Protein AF-A0A397JCD3-F1 (afdb_monomer_lite)

Organism: NCBI:txid1348612

pLDDT: mean 75.45, std 16.44, range [44.88, 98.25]

Sequence (68 aa):
MNISQLSYSKHCILVHNNREYFINYRPIKNCIKILLSNPEILQHFIFKYENKKHQGEKSYAEQNSRNW

Foldseek 3Di:
DPPVPFDWDWDFDDQDPNDTDIDTHGDVVVVVVVQCVPVVSVVVVPDPDDPPPDDPDPDPDDDPVDDD

Structure (mmCIF, N/CA/C/O backbone):
data_AF-A0A397JCD3-F1
#
_entry.id   AF-A0A397JCD3-F1
#
loop_
_atom_site.group_PDB
_atom_site.id
_atom_site.type_symbol
_atom_site.label_atom_id
_atom_site.label_alt_id
_atom_site.label_comp_id
_atom_site.label_asym_id
_atom_site.label_entity_id
_atom_site.label_seq_id
_atom_site.pdbx_PDB_ins_code
_atom_site.Cartn_x
_atom_site.Cartn_y
_atom_site.Cartn_z
_atom_site.occupancy
_atom_site.B_iso_or_equiv
_atom_site.auth_seq_id
_atom_site.auth_comp_id
_atom_site.auth_asym_id
_atom_site.auth_atom_id
_atom_site.pdbx_PDB_model_num
ATOM 1 N N . MET A 1 1 ? 1.837 1.559 14.951 1.00 68.75 1 MET A N 1
ATOM 2 C CA . MET A 1 1 ? 1.504 1.555 13.505 1.00 68.75 1 MET A CA 1
ATOM 3 C C . MET A 1 1 ? 2.339 0.475 12.832 1.00 68.75 1 MET A C 1
ATOM 5 O O . MET A 1 1 ? 3.555 0.516 12.971 1.00 68.75 1 MET A O 1
ATOM 9 N N . ASN A 1 2 ? 1.729 -0.519 12.182 1.00 66.06 2 ASN A N 1
ATOM 10 C CA . ASN A 1 2 ? 2.496 -1.619 11.594 1.00 66.06 2 ASN A CA 1
ATOM 11 C C . ASN A 1 2 ? 2.970 -1.260 10.174 1.00 66.06 2 ASN A C 1
ATOM 13 O O . ASN A 1 2 ? 2.271 -1.480 9.188 1.00 66.06 2 ASN A O 1
ATOM 17 N N . ILE A 1 3 ? 4.153 -0.652 10.083 1.00 65.69 3 ILE A N 1
ATOM 18 C CA . ILE A 1 3 ? 4.711 -0.122 8.828 1.00 65.69 3 ILE A CA 1
ATOM 19 C C . ILE A 1 3 ? 5.068 -1.250 7.843 1.00 65.69 3 ILE A C 1
ATOM 21 O O . ILE A 1 3 ? 5.044 -1.030 6.632 1.00 65.69 3 ILE A O 1
ATOM 25 N N . SER A 1 4 ? 5.338 -2.466 8.328 1.00 68.00 4 SER A N 1
ATOM 26 C CA . SER A 1 4 ? 5.696 -3.610 7.478 1.00 68.00 4 SER A CA 1
ATOM 27 C C . SER A 1 4 ? 4.520 -4.168 6.667 1.00 68.00 4 SER A C 1
ATOM 29 O O . SER A 1 4 ? 4.743 -4.863 5.681 1.00 68.00 4 SER A O 1
ATOM 31 N N . GLN A 1 5 ? 3.274 -3.813 7.002 1.00 66.12 5 GLN A N 1
ATOM 32 C CA . GLN A 1 5 ? 2.088 -4.164 6.206 1.00 66.12 5 GLN A CA 1
ATOM 33 C C . GLN A 1 5 ? 1.894 -3.267 4.972 1.00 66.12 5 GLN A C 1
ATOM 35 O O . GLN A 1 5 ? 0.973 -3.479 4.181 1.00 66.12 5 GLN A O 1
ATOM 40 N N . LEU A 1 6 ? 2.728 -2.242 4.796 1.00 69.06 6 LEU A N 1
ATOM 41 C CA . LEU A 1 6 ? 2.576 -1.280 3.715 1.00 69.06 6 LEU A CA 1
ATOM 42 C C . LEU A 1 6 ? 3.312 -1.746 2.451 1.00 69.06 6 LEU A C 1
ATOM 44 O O . LEU A 1 6 ? 4.493 -1.445 2.253 1.00 69.06 6 LEU A O 1
ATOM 48 N N . SER A 1 7 ? 2.591 -2.424 1.560 1.00 76.06 7 SER A N 1
ATOM 49 C CA . SER A 1 7 ? 3.088 -2.738 0.221 1.00 76.06 7 SER A CA 1
ATOM 50 C C . SER A 1 7 ? 3.189 -1.477 -0.645 1.00 76.06 7 SER A C 1
ATOM 52 O O . SER A 1 7 ? 2.321 -0.600 -0.625 1.00 76.06 7 SER A O 1
ATOM 54 N N . TYR A 1 8 ? 4.277 -1.375 -1.407 1.00 82.88 8 TYR A N 1
ATOM 55 C CA . TYR A 1 8 ? 4.415 -0.381 -2.467 1.00 82.88 8 TYR A CA 1
ATOM 56 C C . TYR A 1 8 ? 3.945 -0.979 -3.787 1.00 82.88 8 TYR A C 1
ATOM 58 O O . TYR A 1 8 ? 4.212 -2.139 -4.092 1.00 82.88 8 TYR A O 1
ATOM 66 N N . SER A 1 9 ? 3.252 -0.168 -4.573 1.00 86.06 9 SER A N 1
ATOM 67 C CA . SER A 1 9 ? 2.947 -0.463 -5.967 1.00 86.06 9 SER A CA 1
ATOM 68 C C . SER A 1 9 ? 4.019 0.174 -6.843 1.00 86.06 9 SER A C 1
ATOM 70 O O . SER A 1 9 ? 4.355 1.344 -6.660 1.00 86.06 9 SER A O 1
ATOM 72 N N . LYS A 1 10 ? 4.553 -0.600 -7.786 1.00 92.56 10 LYS A N 1
ATOM 73 C CA . LYS A 1 10 ? 5.499 -0.138 -8.803 1.00 92.56 10 LYS A CA 1
ATOM 74 C C . LYS A 1 10 ? 4.745 0.030 -10.117 1.00 92.56 10 LYS A C 1
ATOM 76 O O . LYS A 1 10 ? 4.045 -0.888 -10.536 1.00 92.56 10 LYS A O 1
ATOM 81 N N . HIS A 1 11 ? 4.887 1.179 -10.766 1.00 93.00 11 HIS A N 1
ATOM 82 C CA . HIS A 1 11 ? 4.232 1.457 -12.042 1.00 93.00 11 HIS A CA 1
ATOM 83 C C . HIS A 1 11 ? 5.201 2.124 -13.015 1.00 93.00 11 HIS A C 1
ATOM 85 O O . HIS A 1 11 ? 5.925 3.039 -12.626 1.00 93.00 11 HIS A O 1
ATOM 91 N N . CYS A 1 12 ? 5.252 1.639 -14.257 1.00 96.12 12 CYS A N 1
ATOM 92 C CA . CYS A 1 12 ? 6.064 2.245 -15.310 1.00 96.12 12 CYS A CA 1
ATOM 93 C C . CYS A 1 12 ? 5.385 3.532 -15.776 1.00 96.12 12 CYS A C 1
ATOM 95 O O . CYS A 1 12 ? 4.223 3.498 -16.166 1.00 96.12 12 CYS A O 1
ATOM 97 N N . ILE A 1 13 ? 6.100 4.652 -15.724 1.00 97.12 13 ILE A N 1
ATOM 98 C CA . ILE A 1 13 ? 5.578 5.970 -16.109 1.00 97.12 13 ILE A CA 1
ATOM 99 C C . ILE A 1 13 ? 6.066 6.414 -17.486 1.00 97.12 13 ILE A C 1
ATOM 101 O O . ILE A 1 13 ? 5.397 7.205 -18.141 1.00 97.12 13 ILE A O 1
ATOM 105 N N . LEU A 1 14 ? 7.231 5.929 -17.922 1.00 97.44 14 LEU A N 1
ATOM 106 C CA . LEU A 1 14 ? 7.841 6.327 -19.185 1.00 97.44 14 LEU A CA 1
ATOM 107 C C . LEU A 1 14 ? 8.813 5.250 -19.663 1.00 97.44 14 LEU A C 1
ATOM 109 O O . LEU A 1 14 ? 9.570 4.701 -18.865 1.00 97.44 14 LEU A O 1
ATOM 113 N N . VAL A 1 15 ? 8.843 5.015 -20.973 1.00 97.69 15 VAL A N 1
ATOM 114 C CA . VAL A 1 15 ? 9.919 4.278 -21.641 1.00 97.69 15 VAL A CA 1
ATOM 115 C C . VAL A 1 15 ? 10.627 5.234 -22.592 1.00 97.69 15 VAL A C 1
ATOM 117 O O . VAL A 1 15 ? 9.989 5.834 -23.453 1.00 97.69 15 VAL A O 1
ATOM 120 N N . HIS A 1 16 ? 11.936 5.401 -22.428 1.00 97.50 16 HIS A N 1
ATOM 121 C CA . HIS A 1 16 ? 12.748 6.298 -23.249 1.00 97.50 16 HIS A CA 1
ATOM 122 C C . HIS A 1 16 ? 14.150 5.714 -23.448 1.00 97.50 16 HIS A C 1
ATOM 124 O O . HIS A 1 16 ? 14.781 5.283 -22.485 1.00 97.50 16 HIS A O 1
ATOM 130 N N . ASN A 1 17 ? 14.654 5.703 -24.689 1.00 96.69 17 ASN A N 1
ATOM 131 C CA . ASN A 1 17 ? 15.944 5.100 -25.065 1.00 96.69 17 ASN A CA 1
ATOM 132 C C . ASN A 1 17 ? 16.126 3.669 -24.527 1.00 96.69 17 ASN A C 1
ATOM 134 O O . ASN A 1 17 ? 17.151 3.347 -23.925 1.00 96.69 17 ASN A O 1
ATOM 138 N N . ASN A 1 18 ? 15.105 2.824 -24.696 1.00 96.56 18 ASN A N 1
AT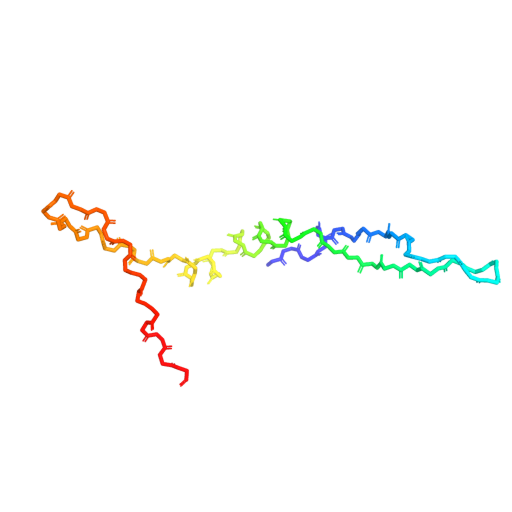OM 139 C CA . ASN A 1 18 ? 15.067 1.445 -24.193 1.00 96.56 18 ASN A CA 1
ATOM 140 C C . ASN A 1 18 ? 15.273 1.329 -22.669 1.00 96.56 18 ASN A C 1
ATOM 142 O O . ASN A 1 18 ? 15.673 0.277 -22.172 1.00 96.56 18 ASN A O 1
ATOM 146 N N . ARG A 1 19 ? 15.011 2.404 -21.914 1.00 97.94 19 ARG A N 1
ATOM 147 C CA . ARG A 1 19 ? 15.002 2.404 -20.450 1.00 97.94 19 ARG A CA 1
ATOM 148 C C . ARG A 1 19 ? 13.607 2.700 -19.936 1.00 97.94 19 ARG A C 1
ATOM 150 O O . ARG A 1 19 ? 12.951 3.632 -20.395 1.00 97.94 19 ARG A O 1
ATOM 157 N N . GLU A 1 20 ? 13.188 1.916 -18.955 1.00 98.25 20 GLU A N 1
ATOM 158 C CA . GLU A 1 20 ? 11.918 2.079 -18.260 1.00 98.25 20 GLU A CA 1
ATOM 159 C C . GLU A 1 20 ? 12.122 2.898 -16.984 1.00 98.25 20 GLU A C 1
ATOM 161 O O . GLU A 1 20 ? 13.023 2.636 -16.181 1.00 98.25 20 GLU A O 1
ATOM 166 N N . TYR A 1 21 ? 11.259 3.884 -16.789 1.00 97.38 21 TYR A N 1
ATOM 167 C CA . TYR A 1 21 ? 11.223 4.736 -15.614 1.00 97.38 21 TYR A CA 1
ATOM 168 C C . TYR A 1 21 ? 9.981 4.388 -14.812 1.00 97.38 21 TYR A C 1
ATOM 170 O O . TYR A 1 21 ? 8.877 4.299 -15.351 1.00 97.38 21 TYR A O 1
ATOM 178 N N . PHE A 1 22 ? 10.160 4.200 -13.509 1.00 96.56 22 PHE A N 1
ATOM 179 C CA . PHE A 1 22 ? 9.107 3.732 -12.622 1.00 96.56 22 PHE A CA 1
ATOM 180 C C . PHE A 1 22 ? 8.836 4.727 -11.505 1.00 96.56 22 PHE A C 1
ATOM 182 O O . PHE A 1 22 ? 9.760 5.329 -10.960 1.00 96.56 22 PHE A O 1
ATOM 189 N N . ILE A 1 23 ? 7.571 4.811 -11.105 1.00 94.75 23 ILE A N 1
ATOM 190 C CA . ILE A 1 23 ? 7.162 5.410 -9.841 1.00 94.75 23 ILE A CA 1
ATOM 191 C C . ILE A 1 23 ? 6.784 4.306 -8.854 1.00 94.75 23 ILE A C 1
ATOM 193 O O . ILE A 1 23 ? 6.070 3.357 -9.191 1.00 94.75 23 ILE A O 1
ATOM 197 N N . ASN A 1 24 ? 7.266 4.444 -7.622 1.00 91.00 24 ASN A N 1
ATOM 198 C CA . ASN A 1 24 ? 6.832 3.630 -6.495 1.00 91.00 24 ASN A CA 1
ATOM 199 C C . ASN A 1 24 ? 5.857 4.462 -5.664 1.00 91.00 24 ASN A C 1
ATOM 201 O O . ASN A 1 24 ? 6.228 5.519 -5.157 1.00 91.00 24 ASN A O 1
ATOM 205 N N . TYR A 1 25 ? 4.619 4.001 -5.518 1.00 88.00 25 TYR A N 1
ATOM 206 C CA . TYR A 1 25 ? 3.594 4.710 -4.752 1.00 88.00 25 TYR A CA 1
ATOM 207 C C . TYR A 1 25 ? 2.846 3.768 -3.812 1.00 88.00 25 TYR A C 1
ATOM 209 O O . TYR A 1 25 ? 2.957 2.544 -3.892 1.00 88.00 25 TYR A O 1
ATOM 217 N N . ARG A 1 26 ? 2.078 4.347 -2.886 1.00 85.00 26 ARG A N 1
ATOM 218 C CA . ARG A 1 26 ? 1.178 3.611 -1.992 1.00 85.00 26 ARG A CA 1
ATOM 219 C C . ARG A 1 26 ? -0.254 4.084 -2.215 1.00 85.00 26 ARG A C 1
ATOM 221 O O . ARG A 1 26 ? -0.471 5.296 -2.254 1.00 85.00 26 ARG A O 1
ATOM 228 N N . PRO A 1 27 ? -1.238 3.176 -2.331 1.00 83.31 27 PRO A N 1
ATOM 229 C CA . PRO A 1 27 ? -2.634 3.578 -2.407 1.00 83.31 27 PRO A CA 1
ATOM 230 C C . PRO A 1 27 ? -3.026 4.386 -1.167 1.00 83.31 27 PRO A C 1
ATOM 232 O O . PRO A 1 27 ? -2.949 3.882 -0.043 1.00 83.31 27 PRO A O 1
ATOM 235 N N . ILE A 1 28 ? -3.499 5.617 -1.375 1.00 84.50 28 ILE A N 1
ATOM 236 C CA . ILE A 1 28 ? -3.896 6.544 -0.300 1.00 84.50 28 ILE A CA 1
ATOM 237 C C . ILE A 1 28 ? -4.896 5.875 0.655 1.00 84.50 28 ILE A C 1
ATOM 239 O O . ILE A 1 28 ? -4.763 5.977 1.871 1.00 84.50 28 ILE A O 1
ATOM 243 N N . LYS A 1 29 ? -5.835 5.087 0.113 1.00 84.56 29 LYS A N 1
ATOM 244 C CA . LYS A 1 29 ? -6.818 4.314 0.887 1.00 84.56 29 LYS A CA 1
ATOM 245 C C . LYS A 1 29 ? -6.175 3.396 1.935 1.00 84.56 29 LYS A 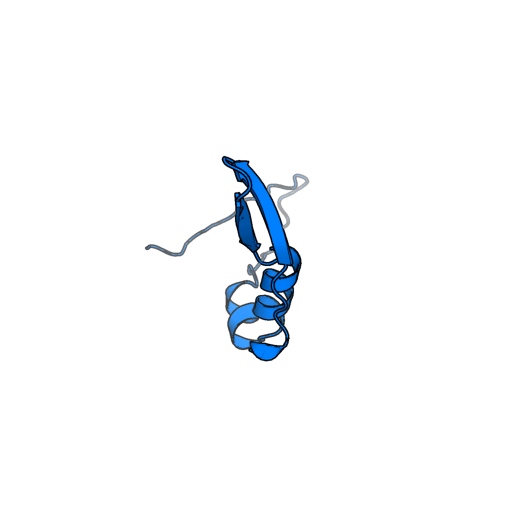C 1
ATOM 247 O O . LYS A 1 29 ? -6.679 3.306 3.051 1.00 84.56 29 LYS A O 1
ATOM 252 N N . ASN A 1 30 ? -5.078 2.718 1.597 1.00 82.62 30 ASN A N 1
ATOM 253 C CA . ASN A 1 30 ? -4.394 1.815 2.527 1.00 82.62 30 ASN A CA 1
ATOM 254 C C . ASN A 1 30 ? -3.625 2.601 3.591 1.00 82.62 30 ASN A C 1
ATOM 256 O O . ASN A 1 30 ? -3.678 2.246 4.767 1.00 82.62 30 ASN A O 1
ATOM 260 N N . CYS A 1 31 ? -2.982 3.704 3.199 1.00 83.56 31 CYS A N 1
ATOM 261 C CA . CYS A 1 31 ? -2.317 4.606 4.137 1.00 83.56 31 CYS A CA 1
ATOM 262 C C . CYS A 1 31 ? -3.305 5.167 5.171 1.00 83.56 31 CYS A C 1
ATOM 264 O O . CYS A 1 31 ? -3.023 5.118 6.366 1.00 83.56 31 CYS A O 1
ATOM 266 N N . ILE A 1 32 ? -4.486 5.614 4.729 1.00 85.44 32 ILE A N 1
ATOM 267 C CA . ILE A 1 32 ? -5.549 6.111 5.616 1.00 85.44 32 ILE A CA 1
ATOM 268 C C . ILE A 1 32 ? -5.994 5.016 6.590 1.00 85.44 32 ILE A C 1
ATOM 270 O O . ILE A 1 32 ? -6.045 5.261 7.790 1.00 85.44 32 ILE A O 1
ATOM 274 N N . LYS A 1 33 ? -6.261 3.793 6.109 1.00 84.62 33 LYS A N 1
ATOM 275 C CA . LYS A 1 33 ? -6.657 2.676 6.986 1.00 84.62 33 LYS A CA 1
ATOM 276 C C . LYS A 1 33 ? -5.641 2.413 8.101 1.00 84.62 33 LYS A C 1
ATOM 278 O O . LYS A 1 33 ? -6.042 2.169 9.231 1.00 84.62 33 LYS A O 1
ATOM 283 N N . ILE A 1 34 ? -4.348 2.475 7.791 1.00 85.50 34 ILE A N 1
ATOM 284 C CA . ILE A 1 34 ? -3.273 2.187 8.754 1.00 85.50 34 ILE A CA 1
ATOM 285 C C . ILE A 1 34 ? -3.048 3.356 9.724 1.00 85.50 34 ILE A C 1
ATOM 287 O O . ILE A 1 34 ? -2.702 3.138 10.884 1.00 85.50 34 ILE A O 1
ATOM 291 N N . LEU A 1 35 ? -3.264 4.597 9.281 1.00 85.19 35 LEU A N 1
ATOM 292 C CA . LEU A 1 35 ? -3.285 5.755 10.180 1.00 85.19 35 LEU A CA 1
ATOM 293 C C . LEU A 1 35 ? -4.447 5.646 11.173 1.00 85.19 35 LEU A C 1
ATOM 295 O O . LEU A 1 35 ? -4.239 5.768 12.377 1.00 85.19 35 LEU A O 1
ATOM 299 N N . LEU A 1 36 ? -5.647 5.344 10.674 1.00 84.56 36 LEU A N 1
ATOM 300 C CA . LEU A 1 36 ? -6.858 5.230 11.489 1.00 84.56 36 LEU A CA 1
ATOM 301 C C . LEU A 1 36 ? -6.894 3.966 12.360 1.00 84.56 36 LEU A C 1
ATOM 303 O O . LEU A 1 36 ? -7.636 3.934 13.336 1.00 84.56 36 LEU A O 1
ATOM 307 N N . SER A 1 37 ? -6.092 2.937 12.060 1.00 85.12 37 SER A N 1
ATOM 308 C CA . SER A 1 37 ? -5.964 1.763 12.933 1.00 85.12 37 SER A CA 1
ATOM 309 C C . SER A 1 37 ? -5.182 2.052 14.218 1.00 85.12 37 SER A C 1
ATOM 311 O O . SER A 1 37 ? -5.155 1.206 15.107 1.00 85.12 37 SER A O 1
ATOM 313 N N . ASN A 1 38 ? -4.496 3.197 14.314 1.00 86.06 38 ASN A N 1
ATOM 314 C CA . ASN A 1 38 ? -3.885 3.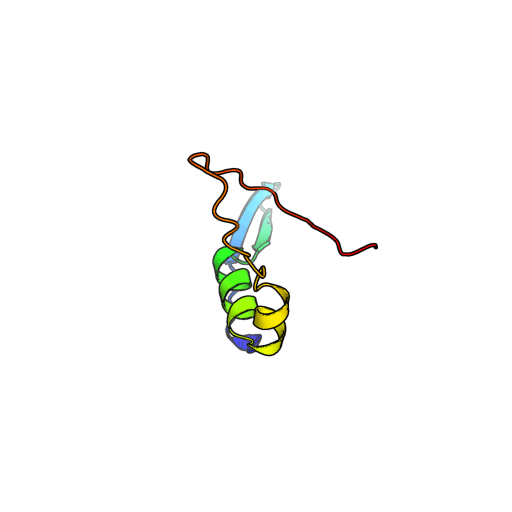636 15.563 1.00 86.06 38 ASN A CA 1
ATOM 315 C C . ASN A 1 38 ? -4.910 4.463 16.367 1.00 86.06 38 ASN A C 1
ATOM 317 O O . ASN A 1 38 ? -5.224 5.576 15.943 1.00 86.06 38 ASN A O 1
ATOM 321 N N . PRO A 1 39 ? -5.404 3.978 17.522 1.00 83.62 39 PRO A N 1
ATOM 322 C CA . PRO A 1 39 ? -6.408 4.686 18.317 1.00 83.62 39 PRO A CA 1
ATOM 323 C C . PRO A 1 39 ? -5.926 6.055 18.828 1.00 83.62 39 PRO A C 1
ATOM 325 O O . PRO A 1 39 ? -6.717 6.995 18.889 1.00 83.62 39 PRO A O 1
ATOM 328 N N . GLU A 1 40 ? -4.629 6.206 19.112 1.00 86.56 40 GLU A N 1
ATOM 329 C CA . GLU A 1 40 ? -4.032 7.483 19.537 1.00 86.56 40 GLU A CA 1
ATOM 330 C C . GLU A 1 40 ? -4.005 8.521 18.414 1.00 86.56 40 GLU A C 1
ATOM 332 O O . GLU A 1 40 ? -4.012 9.719 18.670 1.00 86.56 40 GLU A O 1
ATOM 337 N N . ILE A 1 41 ? -3.963 8.075 17.158 1.00 83.19 41 ILE A N 1
ATOM 338 C CA . ILE A 1 41 ? -4.069 8.958 15.994 1.00 83.19 41 ILE A CA 1
ATOM 339 C C . ILE A 1 41 ? -5.544 9.214 15.702 1.00 83.19 41 ILE A C 1
ATOM 341 O O . ILE A 1 41 ? -5.944 10.357 15.498 1.00 83.19 41 ILE A O 1
ATOM 345 N N . LEU A 1 42 ? -6.364 8.161 15.737 1.00 83.19 42 LEU A N 1
ATOM 346 C CA . LEU A 1 42 ? -7.798 8.225 15.493 1.00 83.19 42 LEU A CA 1
ATOM 347 C C . LEU A 1 42 ? -8.476 9.270 16.382 1.00 83.19 42 LEU A C 1
ATOM 349 O O . LEU A 1 42 ? -9.257 10.059 15.862 1.00 83.19 42 LEU A O 1
ATOM 353 N N . GLN A 1 43 ? -8.131 9.353 17.672 1.00 81.88 43 GLN A N 1
ATOM 354 C CA . GLN A 1 43 ? -8.702 10.352 18.590 1.00 81.88 43 GLN A CA 1
ATOM 355 C C . GLN A 1 43 ? -8.500 11.806 18.125 1.00 81.88 43 GLN A C 1
ATOM 357 O O . GLN A 1 43 ? -9.298 12.673 18.470 1.00 81.88 43 GLN A O 1
ATOM 362 N N . HIS A 1 44 ? -7.454 12.083 17.338 1.00 81.88 44 HIS A N 1
ATOM 363 C CA . HIS A 1 44 ? -7.195 13.407 16.769 1.00 81.88 44 HIS A CA 1
ATOM 364 C C . HIS A 1 44 ? -7.994 13.676 15.484 1.00 81.88 44 HIS A C 1
ATOM 366 O O . HIS A 1 44 ? -8.127 14.834 15.099 1.00 81.88 44 HIS A O 1
ATOM 372 N N . PHE A 1 45 ? -8.529 12.631 14.842 1.00 74.38 45 PHE A N 1
ATOM 373 C CA . PHE A 1 45 ? -9.391 12.703 13.654 1.00 74.38 45 PHE A CA 1
ATOM 374 C C . PHE A 1 45 ? -10.883 12.591 13.975 1.00 74.38 45 PHE A C 1
ATOM 376 O O . PHE A 1 45 ? -11.714 12.844 13.103 1.00 74.38 45 PHE A O 1
ATOM 383 N N . ILE A 1 46 ? -11.243 12.207 15.203 1.00 69.00 46 ILE A N 1
ATOM 384 C CA . ILE A 1 46 ? -12.628 12.266 15.667 1.00 69.00 46 ILE A CA 1
ATOM 385 C C . ILE A 1 46 ? -13.010 13.745 15.744 1.00 69.00 46 ILE A C 1
ATOM 387 O O . ILE A 1 46 ? -12.757 14.431 16.736 1.00 69.00 46 ILE A O 1
ATOM 391 N N . PHE A 1 47 ? -13.642 14.242 14.685 1.00 67.38 47 PHE A N 1
ATOM 392 C CA . PHE A 1 47 ? -14.383 15.486 14.761 1.00 67.38 47 PHE A CA 1
ATOM 393 C C . PHE A 1 47 ? -15.455 15.307 15.834 1.00 67.38 47 PHE A C 1
ATOM 395 O O . PHE A 1 47 ? -16.317 14.430 15.728 1.00 67.38 47 PHE A O 1
ATOM 402 N N . LYS A 1 48 ? -15.397 16.126 16.888 1.00 62.94 48 LYS A N 1
ATOM 403 C CA . LYS A 1 48 ? -16.517 16.262 17.818 1.00 62.94 48 LYS A CA 1
ATOM 404 C C . LYS A 1 48 ? -17.647 16.940 17.057 1.00 62.94 48 LYS A C 1
ATOM 406 O O . LYS A 1 48 ? -17.755 18.161 17.048 1.00 62.94 48 LYS A O 1
ATOM 411 N N . TYR A 1 49 ? -18.451 16.144 16.366 1.00 56.38 49 TYR A N 1
ATOM 412 C CA . TYR A 1 49 ? -19.651 16.647 15.731 1.00 56.38 49 TYR A CA 1
ATOM 413 C C . TYR A 1 49 ? -20.689 16.867 16.829 1.00 56.38 49 TYR A C 1
ATOM 415 O O . TYR A 1 49 ? -21.344 15.930 17.289 1.00 56.38 49 TYR A O 1
ATOM 423 N N . GLU A 1 50 ? -20.817 18.105 17.295 1.00 54.72 50 GLU A N 1
ATOM 424 C CA . GLU A 1 50 ? -22.016 18.489 18.024 1.00 54.72 50 GLU A CA 1
ATOM 425 C C . GLU A 1 50 ? -23.165 18.506 17.021 1.00 54.72 50 GLU A C 1
ATOM 427 O O . GLU A 1 50 ? -23.224 19.353 16.132 1.00 54.72 50 GLU A O 1
ATOM 432 N N . ASN A 1 51 ? -24.099 17.564 17.163 1.00 55.41 51 ASN A N 1
ATOM 433 C CA . ASN A 1 51 ? -25.390 17.643 16.491 1.00 55.41 51 ASN A CA 1
ATOM 434 C C . ASN A 1 51 ? -26.173 18.828 17.075 1.00 55.41 51 ASN A C 1
ATOM 436 O O . ASN A 1 51 ? -27.087 18.644 17.882 1.00 55.41 51 ASN A O 1
ATOM 440 N N . LYS A 1 52 ? -25.820 20.057 16.690 1.00 57.22 52 LYS A N 1
ATOM 441 C CA . LYS A 1 52 ? -26.666 21.218 16.947 1.00 57.22 52 LYS A CA 1
ATOM 442 C C . LYS A 1 52 ? -27.909 21.026 16.093 1.00 57.22 52 LYS A C 1
ATOM 444 O O . LYS A 1 52 ? -27.867 21.161 14.873 1.00 57.22 52 LYS A O 1
ATOM 449 N N . LYS A 1 53 ? -29.010 20.623 16.732 1.00 54.94 53 LYS A N 1
ATOM 450 C CA . LYS A 1 53 ? -30.337 20.560 16.115 1.00 54.94 53 LYS A CA 1
ATOM 451 C C . LYS A 1 53 ? -30.767 21.988 15.763 1.00 54.94 53 LYS A C 1
ATOM 453 O O . LYS A 1 53 ? -31.543 22.601 16.487 1.00 54.94 53 LYS A O 1
ATOM 458 N N . HIS A 1 54 ? -30.241 22.537 14.675 1.00 56.50 54 HIS A N 1
ATOM 459 C CA . HIS A 1 54 ? -30.757 23.763 14.091 1.00 56.50 54 HIS A CA 1
ATOM 460 C C . HIS A 1 54 ? -32.008 23.395 13.301 1.00 56.50 54 HIS A C 1
ATOM 462 O O . HIS A 1 54 ? -31.938 22.752 12.262 1.00 56.50 54 HIS A O 1
ATOM 468 N N . GLN A 1 55 ? -33.147 23.692 13.919 1.00 57.81 55 GLN A N 1
ATOM 469 C CA . GLN A 1 55 ? -34.490 23.894 13.375 1.00 57.81 55 GLN A CA 1
ATOM 470 C C . GLN A 1 55 ? -34.669 23.730 11.844 1.00 57.81 55 GLN A C 1
ATOM 472 O O . GLN A 1 55 ? -35.030 24.672 11.153 1.00 57.81 55 GLN A O 1
ATOM 477 N N . GLY A 1 56 ? -34.479 22.513 11.326 1.00 55.75 56 GLY A N 1
ATOM 478 C CA . GLY A 1 56 ? -34.897 22.108 9.979 1.00 55.75 56 GLY A CA 1
ATOM 479 C C . GLY A 1 56 ? -33.865 22.186 8.849 1.00 55.75 56 GLY A C 1
ATOM 480 O O . GLY A 1 56 ? -34.153 21.650 7.784 1.00 55.75 56 GLY A O 1
ATOM 481 N N . GLU A 1 57 ? -32.663 22.733 9.048 1.00 55.91 57 GLU A N 1
ATOM 482 C CA . GLU A 1 57 ? -31.654 22.824 7.977 1.00 55.91 57 GLU A CA 1
ATOM 483 C C . GLU A 1 57 ? -30.325 22.177 8.388 1.00 55.91 57 GLU A C 1
ATOM 485 O O . GLU A 1 57 ? -29.746 22.472 9.435 1.00 55.91 57 GLU A O 1
ATOM 490 N N . LYS A 1 58 ? -29.836 21.241 7.560 1.00 51.06 58 LYS A N 1
ATOM 491 C CA . LYS A 1 58 ? -28.523 20.605 7.737 1.00 51.06 58 LYS A CA 1
ATOM 492 C C . LYS A 1 58 ? -27.426 21.592 7.341 1.00 51.06 58 LYS A C 1
ATOM 494 O O . LYS A 1 58 ? -26.919 21.546 6.224 1.00 51.06 58 LYS A O 1
ATOM 499 N N . SER A 1 59 ? -27.043 22.463 8.261 1.00 52.62 59 SER A N 1
ATOM 500 C CA . SER A 1 59 ? -25.890 23.346 8.084 1.00 52.62 59 SER A CA 1
ATOM 501 C C . SER A 1 59 ? -24.627 22.610 8.528 1.00 52.62 59 SER A C 1
ATOM 503 O O . SER A 1 59 ? -24.356 22.483 9.722 1.00 52.62 59 SER A O 1
ATOM 505 N N . TYR A 1 60 ? -23.859 22.085 7.573 1.00 55.47 60 TYR A N 1
ATOM 506 C CA . TYR A 1 60 ? -22.520 21.560 7.839 1.00 55.47 60 TYR A CA 1
ATOM 507 C C . TYR A 1 60 ? -21.569 22.743 8.059 1.00 55.47 60 TYR A C 1
ATOM 509 O O . 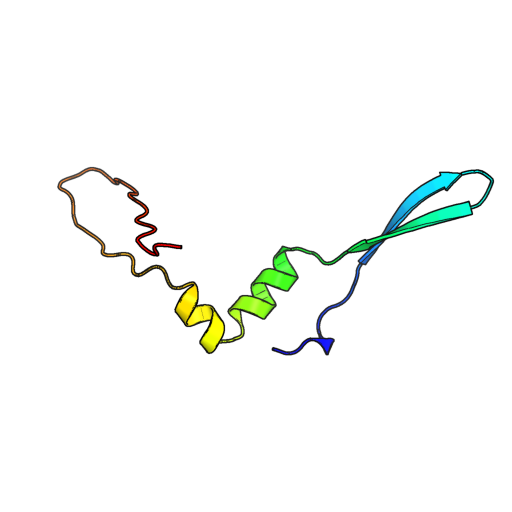TYR A 1 60 ? -21.004 23.275 7.109 1.00 55.47 60 TYR A O 1
ATOM 517 N N . ALA A 1 61 ? -21.427 23.193 9.305 1.00 52.91 61 ALA A N 1
ATOM 518 C CA . ALA A 1 61 ? -20.414 24.175 9.675 1.00 52.91 61 ALA A CA 1
ATOM 519 C C . ALA A 1 61 ? -19.209 23.446 10.284 1.00 52.91 61 ALA A C 1
ATOM 521 O O . ALA A 1 61 ? -19.220 23.072 11.457 1.00 52.91 61 ALA A O 1
ATOM 522 N N . GLU A 1 62 ? -18.168 23.223 9.483 1.00 55.91 62 GLU A N 1
ATOM 523 C CA . GLU A 1 62 ? -16.851 22.842 9.996 1.00 55.91 62 GLU A CA 1
ATOM 524 C C . GLU A 1 62 ? -16.249 24.023 10.773 1.00 55.91 62 GLU A C 1
ATOM 526 O O . GLU A 1 62 ? -16.053 25.108 10.228 1.00 55.91 62 GLU A O 1
ATOM 531 N N . GLN A 1 63 ? -15.926 23.818 12.051 1.00 53.56 63 GLN A N 1
ATOM 532 C CA . GLN A 1 63 ? -15.083 24.730 12.823 1.00 53.56 63 GLN A CA 1
ATOM 533 C C . GLN A 1 63 ? -13.699 24.098 12.989 1.00 53.56 63 GLN A C 1
ATOM 535 O O . GLN A 1 63 ? -13.461 23.328 13.918 1.00 53.56 63 GLN A O 1
ATOM 540 N N . ASN A 1 64 ? -12.756 24.461 12.118 1.00 57.69 64 ASN A N 1
ATOM 541 C CA . ASN A 1 64 ? -11.337 24.339 12.444 1.00 57.69 64 ASN A CA 1
ATOM 542 C C . ASN A 1 64 ? -10.987 25.456 13.435 1.00 57.69 64 ASN A C 1
ATOM 544 O O . ASN A 1 64 ? -10.537 26.525 13.042 1.00 57.69 64 ASN A O 1
ATOM 548 N N . SER A 1 65 ? -11.211 25.227 14.730 1.00 52.41 65 SER A N 1
ATOM 549 C CA . SER A 1 65 ? -10.794 26.164 15.785 1.00 52.41 65 SER A CA 1
ATOM 550 C C . SER A 1 65 ? -9.354 25.933 16.253 1.00 52.41 65 SER A C 1
ATOM 552 O O . SER A 1 65 ? -8.965 26.412 17.318 1.00 52.41 65 SER A O 1
ATOM 554 N N . ARG A 1 66 ? -8.555 25.151 15.517 1.00 44.88 66 ARG A N 1
ATOM 555 C CA . ARG A 1 66 ? -7.145 24.964 15.854 1.00 44.8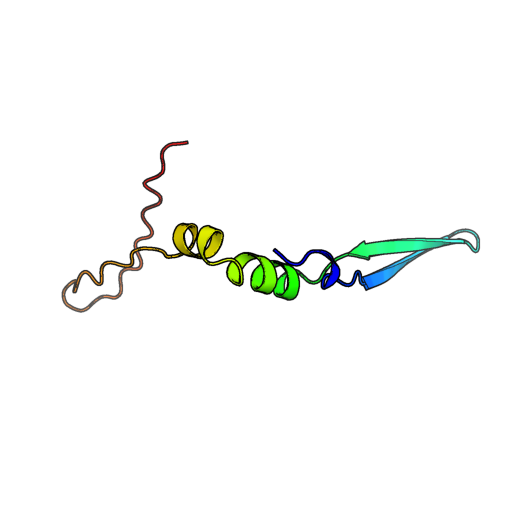8 66 ARG A CA 1
ATOM 556 C C . ARG A 1 66 ? -6.356 26.096 15.206 1.00 44.88 66 ARG A C 1
ATOM 558 O O . ARG A 1 66 ? -5.978 25.994 14.044 1.00 44.88 66 ARG A O 1
ATOM 565 N N . ASN A 1 67 ? -6.168 27.174 15.969 1.00 48.81 67 ASN A N 1
ATOM 566 C CA . ASN A 1 67 ? -5.160 28.190 15.674 1.00 48.81 67 ASN A CA 1
ATOM 567 C C . ASN A 1 67 ? -3.833 27.4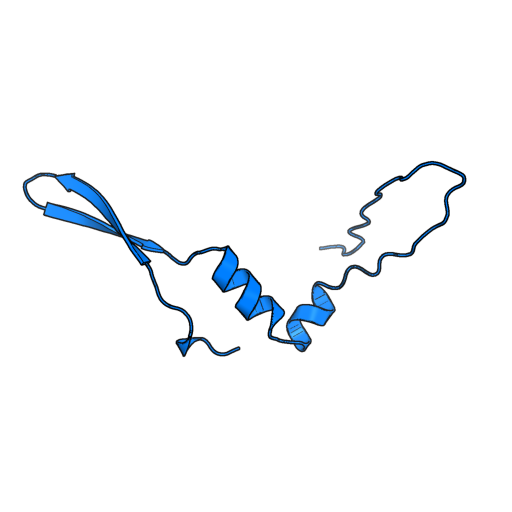73 15.386 1.00 48.81 67 ASN A C 1
ATOM 569 O O . ASN A 1 67 ? -3.413 26.632 16.187 1.00 48.81 67 ASN A O 1
ATOM 573 N N . TRP A 1 68 ? -3.257 27.751 14.217 1.00 49.28 68 TRP A N 1
ATOM 574 C CA . TRP A 1 68 ? -1.903 27.341 13.854 1.00 49.28 68 TRP A CA 1
ATOM 575 C C . TRP A 1 68 ? -0.870 28.086 14.693 1.00 49.28 68 TRP A C 1
ATOM 577 O O . TRP A 1 68 ? -1.123 29.272 15.008 1.00 49.28 68 TRP A O 1
#

Secondary structure (DSSP, 8-state):
--GGG-PPEEEEEEEETTEEEEEEE--HHHHHHHHHTSHHHHHHH---------TT------------

Radius of gyration: 20.51 Å; chains: 1; bounding box: 51×32×45 Å